Protein AF-A0A3P1V4Z5-F1 (afdb_monomer_lite)

Radius of gyration: 12.45 Å; chains: 1; bounding box: 33×29×32 Å

Structure (mmCIF, N/CA/C/O backbone):
data_AF-A0A3P1V4Z5-F1
#
_entry.id   AF-A0A3P1V4Z5-F1
#
loop_
_atom_site.group_PDB
_atom_site.id
_atom_site.type_symbol
_atom_site.label_atom_id
_atom_site.label_alt_id
_atom_site.label_comp_id
_atom_site.label_asym_id
_atom_site.label_entity_id
_atom_site.label_seq_id
_atom_site.pdbx_PDB_ins_code
_atom_site.Cartn_x
_atom_site.Cartn_y
_atom_site.Cartn_z
_atom_site.occupancy
_atom_site.B_iso_or_equiv
_atom_site.auth_seq_id
_atom_site.auth_comp_id
_atom_site.auth_asym_id
_atom_site.auth_atom_id
_atom_site.pdbx_PDB_model_num
ATOM 1 N N . ALA A 1 1 ? 16.890 -17.726 -0.198 1.00 56.62 1 ALA A N 1
ATOM 2 C CA . ALA A 1 1 ? 15.436 -17.620 0.040 1.00 56.62 1 ALA A CA 1
ATOM 3 C C . ALA A 1 1 ? 14.843 -16.691 -1.013 1.00 56.62 1 ALA A C 1
ATOM 5 O O . ALA A 1 1 ? 15.416 -15.625 -1.221 1.00 56.62 1 ALA A O 1
ATOM 6 N N . ARG A 1 2 ? 13.763 -17.077 -1.711 1.00 55.31 2 ARG A N 1
ATOM 7 C CA . ARG A 1 2 ? 13.001 -16.104 -2.511 1.00 55.31 2 ARG A CA 1
ATOM 8 C C . ARG A 1 2 ? 12.401 -15.114 -1.517 1.00 55.31 2 ARG A C 1
ATOM 10 O O . ARG A 1 2 ? 11.599 -15.516 -0.685 1.00 55.31 2 ARG A O 1
ATOM 17 N N . LYS A 1 3 ? 12.867 -13.869 -1.542 1.00 71.19 3 LYS A N 1
ATOM 18 C CA . LYS A 1 3 ? 12.237 -12.798 -0.775 1.00 71.19 3 LYS A CA 1
ATOM 19 C C . LYS A 1 3 ? 10.872 -12.536 -1.422 1.00 71.19 3 LYS A C 1
ATOM 21 O O . LYS A 1 3 ? 10.788 -12.458 -2.648 1.00 71.19 3 LYS A O 1
ATOM 26 N N . THR A 1 4 ? 9.814 -12.503 -0.627 1.00 82.19 4 THR A N 1
ATOM 27 C CA . THR A 1 4 ? 8.475 -12.120 -1.079 1.00 82.19 4 THR A CA 1
ATOM 28 C C . THR A 1 4 ? 8.352 -10.600 -1.029 1.00 82.19 4 THR A C 1
ATOM 30 O O . THR A 1 4 ? 9.049 -9.963 -0.233 1.00 82.19 4 THR A O 1
ATOM 33 N N . PRO A 1 5 ? 7.534 -9.991 -1.900 1.00 87.31 5 PRO A N 1
ATOM 34 C CA . PRO A 1 5 ? 7.175 -8.599 -1.710 1.00 87.31 5 PRO A CA 1
ATOM 35 C C . PRO A 1 5 ? 6.382 -8.443 -0.411 1.00 87.31 5 PRO A C 1
ATOM 37 O O . PRO A 1 5 ? 5.832 -9.412 0.113 1.00 87.31 5 PRO A O 1
ATOM 40 N N . THR A 1 6 ? 6.343 -7.227 0.115 1.00 89.44 6 THR A N 1
ATOM 41 C CA . THR A 1 6 ? 5.582 -6.898 1.323 1.00 89.44 6 THR A CA 1
ATOM 42 C C . THR A 1 6 ? 4.786 -5.623 1.102 1.00 89.44 6 THR A C 1
ATOM 44 O O . THR A 1 6 ? 5.100 -4.825 0.219 1.00 89.44 6 THR A O 1
ATOM 47 N N . VAL A 1 7 ? 3.752 -5.418 1.908 1.00 90.12 7 VAL A N 1
ATOM 48 C CA . VAL A 1 7 ? 3.013 -4.157 1.967 1.00 90.12 7 VAL A CA 1
ATOM 49 C C . VAL A 1 7 ? 3.109 -3.641 3.390 1.00 90.12 7 VAL A C 1
ATOM 51 O O . VAL A 1 7 ? 2.614 -4.276 4.317 1.00 90.12 7 VAL A O 1
ATOM 54 N N . ASP A 1 8 ? 3.762 -2.496 3.552 1.00 89.56 8 ASP A N 1
ATOM 55 C CA . ASP A 1 8 ? 3.765 -1.783 4.820 1.00 89.56 8 ASP A CA 1
ATOM 56 C C . ASP A 1 8 ? 2.521 -0.905 4.906 1.00 89.56 8 ASP A C 1
ATOM 58 O O . ASP A 1 8 ? 2.146 -0.225 3.947 1.00 89.56 8 ASP A O 1
ATOM 62 N N . VAL A 1 9 ? 1.889 -0.935 6.074 1.00 89.06 9 VAL A N 1
ATOM 63 C CA . VAL A 1 9 ? 0.641 -0.236 6.364 1.00 89.06 9 VAL A CA 1
ATOM 64 C C . VAL A 1 9 ? 0.872 0.596 7.616 1.00 89.06 9 VAL A C 1
ATOM 66 O O . VAL A 1 9 ? 1.093 0.049 8.697 1.00 89.06 9 VAL A O 1
ATOM 69 N N . GLU A 1 10 ? 0.844 1.914 7.470 1.00 90.38 10 GLU A N 1
ATOM 70 C CA . GLU A 1 10 ? 1.035 2.860 8.569 1.00 90.38 10 GLU A CA 1
ATOM 71 C C . GLU A 1 10 ? -0.243 3.666 8.769 1.00 90.38 10 GLU A C 1
ATOM 73 O O . GLU A 1 10 ? -0.723 4.298 7.833 1.00 90.38 10 GLU A O 1
ATOM 78 N N . GLN A 1 11 ? -0.805 3.637 9.977 1.00 90.00 11 GLN A N 1
ATOM 79 C CA . GLN A 1 11 ? -2.014 4.387 10.303 1.00 90.00 11 GLN A CA 1
ATOM 80 C C . GLN A 1 11 ? -1.657 5.716 10.972 1.00 90.00 11 GLN A C 1
ATOM 82 O O . GLN A 1 11 ? -0.917 5.744 11.955 1.00 90.00 11 GLN A O 1
ATOM 87 N N . ASP A 1 12 ? -2.218 6.810 10.467 1.00 92.25 12 ASP A N 1
ATOM 88 C CA . ASP A 1 12 ? -2.133 8.133 11.070 1.00 92.25 12 ASP A CA 1
ATOM 89 C C . ASP A 1 12 ? -2.918 8.129 12.395 1.00 92.25 12 ASP A C 1
ATOM 91 O O . ASP A 1 12 ? -4.131 7.910 12.391 1.00 92.25 12 ASP A O 1
ATOM 95 N N . PRO A 1 13 ? -2.278 8.383 13.548 1.00 91.88 13 PRO A N 1
ATOM 96 C CA . PRO A 1 13 ? -2.948 8.327 14.846 1.00 91.88 13 PRO A CA 1
ATOM 97 C C . PRO A 1 13 ? -3.964 9.460 15.064 1.00 91.88 13 PRO A C 1
ATOM 99 O O . PRO A 1 13 ? -4.754 9.388 16.003 1.00 91.88 13 PRO A O 1
ATOM 102 N N . LYS A 1 14 ? -3.934 10.524 14.249 1.00 92.00 14 LYS A N 1
ATOM 103 C CA . LYS A 1 14 ? -4.847 11.670 14.359 1.00 92.00 14 LYS A CA 1
ATOM 104 C C . LYS A 1 14 ? -6.087 11.489 13.496 1.00 92.00 14 LYS A C 1
ATOM 106 O O . LYS A 1 14 ? -7.182 11.799 13.956 1.00 92.00 14 LYS A O 1
ATOM 111 N N . THR A 1 15 ? -5.916 11.042 12.251 1.00 92.31 15 THR A N 1
ATOM 112 C CA . THR A 1 15 ? -7.029 10.907 11.292 1.00 92.31 15 THR A CA 1
ATOM 113 C C . THR A 1 15 ? -7.525 9.471 11.145 1.00 92.31 15 THR A C 1
ATOM 115 O O . THR A 1 15 ? -8.649 9.254 10.701 1.00 92.31 15 THR A O 1
ATOM 118 N N . GLY A 1 16 ? -6.707 8.489 11.525 1.00 89.88 16 GLY A N 1
ATOM 119 C CA . GLY A 1 16 ? -6.937 7.073 11.254 1.00 89.88 16 GLY A CA 1
ATOM 120 C C . GLY A 1 16 ? -6.625 6.676 9.810 1.00 89.88 16 GLY A C 1
ATOM 121 O O . GLY A 1 16 ? -6.800 5.508 9.468 1.00 89.88 16 GLY A O 1
ATOM 122 N N . ASP A 1 17 ? -6.202 7.615 8.956 1.00 92.81 17 ASP A N 1
ATOM 123 C CA . ASP A 1 17 ? -5.891 7.315 7.560 1.00 92.81 17 ASP A CA 1
ATOM 124 C C . ASP A 1 17 ? -4.720 6.352 7.477 1.00 92.81 17 ASP A C 1
ATOM 126 O O . ASP A 1 17 ? -3.747 6.462 8.216 1.00 92.81 17 ASP A O 1
ATOM 130 N N . VAL A 1 18 ? -4.767 5.454 6.512 1.00 91.56 18 VAL A N 1
ATOM 131 C CA . VAL A 1 18 ? -3.712 4.483 6.288 1.00 91.56 18 VAL A CA 1
ATOM 132 C C . VAL A 1 18 ? -2.866 4.887 5.092 1.00 91.56 18 VAL A C 1
ATOM 134 O O . VAL A 1 18 ? -3.369 5.184 4.014 1.00 91.56 18 VAL A O 1
ATOM 137 N N . THR A 1 19 ? -1.553 4.861 5.272 1.00 93.38 19 THR A N 1
ATOM 138 C CA . THR A 1 19 ? -0.575 4.945 4.194 1.00 93.38 19 THR A CA 1
ATOM 139 C C . THR A 1 19 ? -0.091 3.542 3.863 1.00 93.38 19 THR A C 1
ATOM 141 O O . THR A 1 19 ? 0.411 2.819 4.723 1.00 93.38 19 THR A O 1
ATOM 144 N N . VAL A 1 20 ? -0.239 3.166 2.600 1.00 92.31 20 VAL A N 1
ATOM 145 C CA . VAL A 1 20 ? 0.137 1.873 2.039 1.00 92.31 20 VAL A CA 1
ATOM 146 C C . VAL A 1 20 ? 1.412 2.046 1.228 1.00 92.31 20 VAL A C 1
ATOM 148 O O . VAL A 1 20 ? 1.465 2.856 0.301 1.00 92.31 20 VAL A O 1
ATOM 151 N N . THR A 1 21 ? 2.440 1.272 1.564 1.00 92.94 21 THR A N 1
ATOM 152 C CA . THR A 1 21 ? 3.736 1.291 0.880 1.00 92.94 21 THR A CA 1
ATOM 153 C C . THR A 1 21 ? 4.117 -0.128 0.459 1.00 92.94 21 THR A C 1
ATOM 155 O O . THR A 1 21 ? 4.595 -0.907 1.287 1.00 92.94 21 THR A O 1
ATOM 158 N N . PRO A 1 22 ? 3.922 -0.511 -0.813 1.00 92.12 22 PRO A N 1
ATOM 159 C CA . PRO A 1 22 ? 4.401 -1.794 -1.301 1.00 92.12 22 PRO A CA 1
ATOM 160 C C . PRO A 1 22 ? 5.927 -1.765 -1.459 1.00 92.12 22 PRO A C 1
ATOM 162 O O . PRO A 1 22 ? 6.503 -0.809 -1.986 1.00 92.12 22 PRO A O 1
ATOM 165 N N . LYS A 1 23 ? 6.590 -2.843 -1.043 1.00 90.81 23 LYS A N 1
ATOM 166 C CA . LYS A 1 23 ? 8.036 -3.037 -1.157 1.00 90.81 23 LYS A CA 1
ATOM 167 C C . LYS A 1 23 ? 8.342 -4.281 -1.961 1.00 90.81 23 LYS A C 1
ATOM 169 O O . LYS A 1 23 ? 7.796 -5.361 -1.724 1.00 90.81 23 LYS A O 1
ATOM 174 N N . LYS A 1 24 ? 9.245 -4.122 -2.921 1.00 89.81 24 LYS A N 1
ATOM 175 C CA . LYS A 1 24 ? 9.773 -5.246 -3.681 1.00 89.81 24 LYS A CA 1
ATOM 176 C C . LYS A 1 24 ? 10.640 -6.127 -2.778 1.00 89.81 24 LYS A C 1
ATOM 178 O O . LYS A 1 24 ? 11.179 -5.655 -1.775 1.00 89.81 24 LYS A O 1
ATOM 183 N N . PRO A 1 25 ? 10.861 -7.392 -3.165 1.00 87.75 25 PRO A N 1
ATOM 184 C CA . PRO A 1 25 ? 11.797 -8.289 -2.486 1.00 87.75 25 PRO A CA 1
ATOM 185 C C . PRO A 1 25 ? 13.209 -7.713 -2.278 1.00 87.75 25 PRO A C 1
ATOM 187 O O . PRO A 1 25 ? 13.921 -8.107 -1.353 1.00 87.75 25 PRO A O 1
ATOM 190 N N . ASP A 1 26 ? 13.639 -6.811 -3.161 1.00 86.38 26 ASP A N 1
ATOM 191 C CA . ASP A 1 26 ? 14.937 -6.133 -3.114 1.00 86.38 26 ASP A CA 1
ATOM 192 C C . ASP A 1 26 ? 14.948 -4.881 -2.211 1.00 86.38 26 ASP A C 1
ATOM 194 O O . ASP A 1 26 ? 16.012 -4.308 -1.988 1.00 86.38 26 ASP A O 1
ATOM 198 N N . GLY A 1 27 ? 13.799 -4.494 -1.646 1.00 84.69 27 GLY A N 1
ATOM 199 C CA . GLY A 1 27 ? 13.620 -3.306 -0.810 1.00 84.69 27 GLY A CA 1
ATOM 200 C C . GLY A 1 27 ? 13.324 -2.018 -1.584 1.00 84.69 27 GLY A C 1
ATOM 201 O O . GLY A 1 27 ? 13.088 -0.989 -0.952 1.00 84.69 27 GLY A O 1
ATOM 202 N N . SER A 1 28 ? 13.313 -2.054 -2.920 1.00 88.75 28 SER A N 1
ATOM 203 C CA . SER A 1 28 ? 12.946 -0.904 -3.751 1.00 88.75 28 SER A CA 1
ATOM 204 C C . SER A 1 28 ? 11.430 -0.676 -3.786 1.00 88.75 28 SER A C 1
ATOM 206 O O . SER A 1 28 ? 10.628 -1.555 -3.446 1.00 88.75 28 SER A O 1
ATOM 208 N N . THR A 1 29 ? 11.029 0.530 -4.188 1.00 89.62 29 THR A N 1
ATOM 209 C CA . THR A 1 29 ? 9.620 0.893 -4.359 1.00 89.62 29 THR A CA 1
ATOM 210 C C . THR A 1 29 ? 9.068 0.391 -5.692 1.00 89.62 29 THR A C 1
ATOM 212 O O . THR A 1 29 ? 9.783 0.083 -6.655 1.00 89.62 29 THR A O 1
ATOM 215 N N . TYR A 1 30 ? 7.747 0.288 -5.749 1.00 91.44 30 TYR A N 1
ATOM 216 C CA . TYR A 1 30 ? 7.032 0.006 -6.983 1.00 91.44 30 TYR A CA 1
ATOM 217 C C . TYR A 1 30 ? 6.846 1.277 -7.823 1.00 91.44 30 TYR A C 1
ATOM 219 O O . TYR A 1 30 ? 6.764 2.369 -7.261 1.00 91.44 30 TYR A O 1
ATOM 227 N N . PRO A 1 31 ? 6.792 1.158 -9.164 1.00 92.94 31 PRO A N 1
ATOM 228 C CA . PRO A 1 31 ? 6.602 2.311 -10.032 1.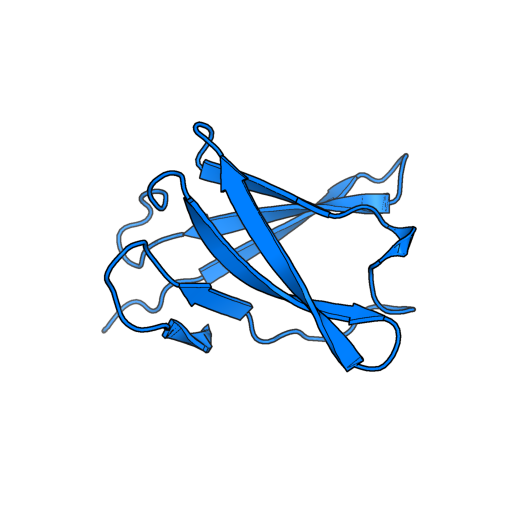00 92.94 31 PRO A CA 1
ATOM 229 C C . PRO A 1 31 ? 5.210 2.942 -9.838 1.00 92.94 31 PRO A C 1
ATOM 231 O O . PRO A 1 31 ? 4.268 2.242 -9.439 1.00 92.94 31 PRO A O 1
ATOM 234 N N . PRO A 1 32 ? 5.046 4.231 -10.184 1.00 94.81 32 PRO A N 1
ATOM 235 C CA . PRO A 1 32 ? 3.756 4.912 -10.122 1.00 94.81 32 PRO A CA 1
ATOM 236 C C . PRO A 1 32 ? 2.714 4.214 -11.001 1.00 94.81 32 PRO A C 1
ATOM 238 O O . PRO A 1 32 ? 3.036 3.642 -12.045 1.00 94.81 32 PRO A O 1
ATOM 241 N N . GLY A 1 33 ? 1.455 4.231 -10.571 1.00 93.50 33 GLY A N 1
ATOM 242 C CA . GLY A 1 33 ? 0.365 3.503 -11.228 1.00 93.50 33 GLY A CA 1
ATOM 243 C C . GLY A 1 33 ? 0.272 2.023 -10.841 1.00 93.50 33 GLY A C 1
ATOM 244 O O . GLY A 1 33 ? -0.642 1.332 -11.302 1.00 93.50 33 GLY A O 1
ATOM 245 N N . THR A 1 34 ? 1.172 1.534 -9.980 1.00 94.69 34 THR A N 1
ATOM 246 C CA . THR A 1 34 ? 0.998 0.240 -9.308 1.00 94.69 34 THR A CA 1
ATOM 247 C C . THR A 1 34 ? -0.283 0.267 -8.488 1.00 94.69 34 THR A C 1
ATOM 249 O O . THR A 1 34 ? -0.562 1.245 -7.799 1.00 94.69 34 THR A O 1
ATOM 252 N N . LYS A 1 35 ? -1.069 -0.803 -8.570 1.00 94.50 35 LYS A N 1
ATOM 253 C CA . LYS A 1 35 ? -2.286 -0.969 -7.777 1.00 94.50 35 LYS A CA 1
ATOM 254 C C . LYS A 1 35 ? -2.021 -1.925 -6.627 1.00 94.50 35 LYS A C 1
ATOM 256 O O . LYS A 1 35 ? -1.443 -2.984 -6.849 1.00 94.50 35 LYS A O 1
ATOM 261 N N . VAL A 1 36 ? -2.444 -1.566 -5.426 1.00 93.62 36 VAL A N 1
ATOM 262 C CA . VAL A 1 36 ? -2.399 -2.427 -4.245 1.00 93.62 36 VAL A CA 1
ATOM 263 C C . VAL A 1 36 ? -3.825 -2.636 -3.764 1.00 93.62 36 VAL A C 1
ATOM 265 O O . VAL A 1 36 ? -4.487 -1.673 -3.395 1.00 93.62 36 VAL A O 1
ATOM 268 N N . GLU A 1 37 ? -4.306 -3.872 -3.788 1.00 92.50 37 GLU A N 1
ATOM 269 C CA . GLU A 1 37 ? -5.581 -4.231 -3.173 1.00 92.50 37 GLU A CA 1
ATOM 270 C C . GLU A 1 37 ? -5.340 -4.584 -1.699 1.00 92.50 37 GLU A C 1
ATOM 272 O O . GLU A 1 37 ? -4.466 -5.402 -1.396 1.00 92.50 37 GLU A O 1
ATOM 277 N N . ILE A 1 38 ? -6.091 -3.959 -0.793 1.00 90.88 38 ILE A N 1
ATOM 278 C CA . ILE A 1 38 ? -6.109 -4.264 0.646 1.00 90.88 38 ILE A CA 1
ATOM 279 C C . ILE A 1 38 ? -7.547 -4.571 1.091 1.00 90.88 38 ILE A C 1
ATOM 281 O O . ILE A 1 38 ? -8.484 -4.145 0.412 1.00 90.88 38 ILE A O 1
ATOM 285 N N . PRO A 1 39 ? -7.771 -5.270 2.218 1.00 88.75 39 PRO A N 1
ATOM 286 C CA . PRO A 1 39 ? -9.123 -5.447 2.736 1.00 88.75 39 PRO A CA 1
ATOM 287 C C . PRO A 1 39 ? -9.761 -4.100 3.068 1.00 88.75 39 PRO A C 1
ATOM 289 O O . PRO A 1 39 ? -9.142 -3.266 3.729 1.00 88.75 39 PRO A O 1
ATOM 292 N N . GLY A 1 40 ? -11.005 -3.915 2.642 1.00 88.50 40 GLY A N 1
ATOM 293 C CA . GLY A 1 40 ? -11.833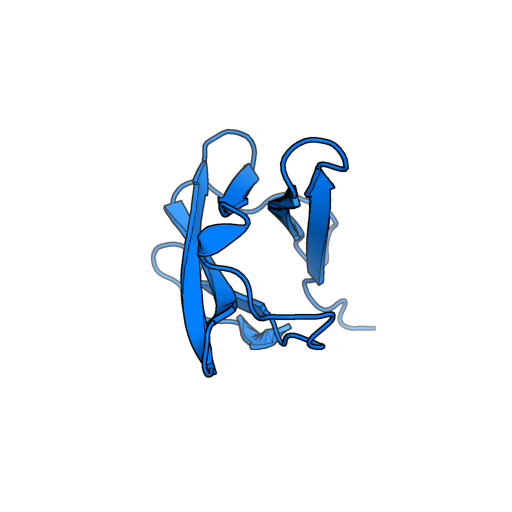 -2.775 3.013 1.00 88.50 40 GLY A CA 1
ATOM 294 C C . GLY A 1 40 ? -13.043 -3.173 3.836 1.00 88.50 40 GLY A C 1
ATOM 295 O O . GLY A 1 40 ? -13.210 -4.326 4.255 1.00 88.50 40 GLY A O 1
ATOM 296 N N . LYS A 1 41 ? -13.895 -2.179 4.069 1.00 87.12 41 LYS A N 1
ATOM 297 C CA . LYS A 1 41 ? -15.135 -2.334 4.818 1.00 87.12 41 LYS A CA 1
ATOM 298 C C . LYS A 1 41 ? -16.038 -3.414 4.209 1.00 87.12 41 LYS A C 1
ATOM 300 O O . LYS A 1 41 ? -16.174 -3.532 2.990 1.00 87.12 41 LYS A O 1
ATOM 305 N N . ASP A 1 42 ? -16.633 -4.221 5.084 1.00 83.69 42 ASP A N 1
ATOM 306 C CA . ASP A 1 42 ? -17.577 -5.292 4.737 1.00 83.69 42 ASP A CA 1
ATOM 307 C C . ASP A 1 42 ? -17.014 -6.365 3.782 1.00 83.69 42 ASP A C 1
ATOM 309 O O . ASP A 1 42 ? -17.762 -7.068 3.106 1.00 83.69 42 ASP A O 1
ATOM 313 N N . GLY A 1 43 ? -15.683 -6.509 3.726 1.00 81.69 43 GLY A N 1
ATOM 314 C CA . GLY A 1 43 ? -15.004 -7.482 2.864 1.00 81.69 43 GLY A CA 1
ATOM 315 C C . GLY A 1 43 ? -14.799 -7.015 1.421 1.00 81.69 43 GLY A C 1
ATOM 316 O O . GLY A 1 43 ? -14.294 -7.786 0.606 1.00 81.69 43 GLY A O 1
ATOM 317 N N . ASN A 1 44 ? -15.140 -5.764 1.099 1.00 87.88 44 ASN A N 1
ATOM 318 C CA . ASN A 1 44 ? -14.878 -5.189 -0.217 1.00 87.88 44 ASN A CA 1
ATOM 319 C C . ASN A 1 44 ? -13.421 -4.716 -0.296 1.00 87.88 44 ASN A C 1
ATOM 321 O O . ASN A 1 44 ? -13.031 -3.863 0.499 1.00 87.88 44 ASN A O 1
ATOM 325 N N . PRO A 1 45 ? -12.593 -5.234 -1.218 1.00 90.19 45 PRO A N 1
ATOM 326 C CA . PRO A 1 45 ? -11.205 -4.809 -1.325 1.00 90.19 45 PRO A CA 1
ATOM 327 C C . PRO A 1 45 ? -11.099 -3.364 -1.826 1.00 90.19 45 PRO A C 1
ATOM 329 O O . PRO A 1 45 ? -11.790 -2.954 -2.760 1.00 90.19 45 PRO A O 1
ATOM 332 N N . ILE A 1 46 ? -10.185 -2.601 -1.231 1.00 91.00 46 ILE A N 1
ATOM 333 C CA . ILE A 1 46 ? -9.854 -1.234 -1.639 1.00 91.00 46 ILE A CA 1
ATOM 334 C C . ILE A 1 46 ? -8.680 -1.310 -2.598 1.00 91.00 46 ILE A C 1
ATOM 336 O O . ILE A 1 46 ? -7.635 -1.861 -2.257 1.00 91.00 46 ILE A O 1
ATOM 340 N N . THR A 1 47 ? -8.828 -0.722 -3.783 1.00 92.94 47 THR A N 1
ATOM 341 C CA . THR A 1 47 ? -7.729 -0.603 -4.745 1.00 92.94 47 THR A CA 1
ATOM 342 C C . THR A 1 47 ? -7.022 0.732 -4.572 1.00 92.94 47 THR A C 1
ATOM 344 O O . THR A 1 47 ? -7.527 1.781 -4.966 1.00 92.94 47 THR A O 1
ATOM 347 N N . VAL A 1 48 ? -5.812 0.685 -4.035 1.00 93.25 48 VAL A N 1
ATOM 348 C CA . VAL A 1 48 ? -4.955 1.848 -3.827 1.00 93.25 48 VAL A CA 1
ATOM 349 C C . VAL A 1 48 ? -4.035 2.011 -5.026 1.00 93.25 48 VAL A C 1
ATOM 351 O O . VAL A 1 48 ? -3.307 1.088 -5.381 1.00 93.25 48 VAL A O 1
ATOM 354 N N . THR A 1 49 ? -4.039 3.183 -5.654 1.00 94.81 49 THR A N 1
ATOM 355 C CA . THR A 1 49 ? -3.073 3.494 -6.717 1.00 94.81 49 THR A CA 1
ATOM 356 C C . THR A 1 49 ? -1.868 4.203 -6.115 1.00 94.81 49 THR A C 1
ATOM 358 O O . THR A 1 49 ? -2.016 5.202 -5.417 1.00 94.81 49 THR A O 1
ATOM 361 N N . ILE A 1 50 ? -0.681 3.673 -6.387 1.00 94.56 50 ILE A N 1
ATOM 362 C CA . ILE A 1 50 ? 0.588 4.186 -5.883 1.00 94.56 50 ILE A CA 1
ATOM 363 C C . ILE A 1 50 ? 1.054 5.374 -6.726 1.00 94.56 50 ILE A C 1
ATOM 365 O O . ILE A 1 50 ? 1.085 5.290 -7.958 1.00 94.56 50 ILE A O 1
ATOM 369 N N . GLY A 1 51 ? 1.404 6.470 -6.055 1.00 93.06 51 GLY A N 1
ATOM 370 C CA . GLY A 1 51 ? 1.888 7.704 -6.666 1.00 93.06 51 GLY A CA 1
ATOM 371 C C . GLY A 1 51 ? 3.391 7.708 -6.958 1.00 93.06 51 GLY A C 1
ATOM 372 O O . GLY A 1 51 ? 4.079 6.691 -6.859 1.00 93.06 51 GLY A O 1
ATOM 373 N N . GLU A 1 52 ? 3.907 8.884 -7.321 1.00 93.06 52 GLU A N 1
ATOM 374 C CA . GLU A 1 52 ? 5.338 9.115 -7.591 1.00 93.06 52 GLU A CA 1
ATOM 375 C C . GLU A 1 52 ? 6.241 8.894 -6.372 1.00 93.06 52 GLU A C 1
ATOM 377 O O . GLU A 1 52 ? 7.407 8.536 -6.516 1.00 93.06 52 GLU A O 1
ATOM 382 N N . ASP A 1 53 ? 5.693 9.044 -5.169 1.00 91.44 53 ASP A N 1
ATOM 383 C CA . ASP A 1 53 ? 6.380 8.817 -3.898 1.00 91.44 53 ASP A CA 1
ATOM 384 C C . ASP A 1 53 ? 6.483 7.329 -3.513 1.00 91.44 53 ASP A C 1
ATOM 386 O O . ASP A 1 53 ? 7.068 6.992 -2.479 1.00 91.44 53 ASP A O 1
ATOM 390 N N . GLY A 1 54 ? 5.927 6.431 -4.335 1.00 91.50 54 GLY A N 1
ATOM 391 C CA . GLY A 1 54 ? 5.887 4.999 -4.061 1.00 91.50 54 GLY A CA 1
ATOM 392 C C . GLY A 1 54 ? 4.888 4.616 -2.968 1.00 91.50 54 GLY A C 1
ATOM 393 O O . GLY A 1 54 ? 4.962 3.496 -2.456 1.00 91.50 54 GLY A O 1
ATOM 394 N N . LYS A 1 55 ? 3.959 5.513 -2.610 1.00 93.62 55 LYS A N 1
ATOM 395 C CA . LYS A 1 55 ? 2.944 5.288 -1.576 1.00 93.62 55 LYS A CA 1
ATOM 396 C C . LYS A 1 55 ? 1.540 5.550 -2.107 1.00 93.62 55 LYS A C 1
ATOM 398 O O . LYS A 1 55 ? 1.337 6.153 -3.159 1.00 93.62 55 LYS A O 1
ATOM 403 N N . GLY A 1 56 ? 0.553 5.067 -1.368 1.00 93.31 56 GLY A N 1
ATOM 404 C CA . GLY A 1 56 ? -0.853 5.380 -1.580 1.00 93.31 56 GLY A CA 1
ATOM 405 C C . GLY A 1 56 ? -1.548 5.598 -0.246 1.00 93.31 56 GLY A C 1
ATOM 406 O O . GLY A 1 56 ? -1.165 5.000 0.757 1.00 93.31 56 GLY A O 1
ATOM 407 N N . LYS A 1 57 ? -2.550 6.474 -0.214 1.00 93.25 57 LYS A N 1
ATOM 408 C CA . LYS A 1 57 ? -3.277 6.812 1.011 1.00 93.25 57 LYS A CA 1
ATOM 409 C C . LYS A 1 57 ? -4.712 6.305 0.927 1.00 93.25 57 LYS A C 1
ATOM 411 O O . LYS A 1 57 ? -5.350 6.436 -0.113 1.00 93.25 57 LYS A O 1
ATOM 416 N N . VAL A 1 58 ? -5.193 5.738 2.024 1.00 92.12 58 VAL A N 1
ATOM 417 C CA . VAL A 1 58 ? -6.536 5.187 2.186 1.00 92.12 58 VAL A CA 1
ATOM 418 C C . VAL A 1 58 ? -7.194 5.884 3.368 1.00 92.12 58 VAL A C 1
ATOM 420 O O . VAL A 1 58 ? -6.624 5.882 4.461 1.00 92.12 58 VAL A O 1
ATOM 423 N N . PRO A 1 59 ? -8.363 6.507 3.184 1.00 92.50 59 PRO A N 1
ATOM 424 C CA . PRO A 1 59 ? -9.053 7.166 4.279 1.00 92.50 59 PRO A CA 1
ATOM 425 C C . PRO A 1 59 ? -9.604 6.137 5.269 1.00 92.50 59 PRO A C 1
ATOM 427 O O . PRO A 1 59 ? -10.077 5.068 4.878 1.00 92.50 59 PRO A O 1
ATOM 430 N N . ASN A 1 60 ? -9.606 6.483 6.559 1.00 89.00 60 ASN A N 1
ATOM 431 C CA . ASN A 1 60 ? -10.095 5.583 7.613 1.00 89.00 60 ASN A CA 1
ATOM 432 C C . ASN A 1 60 ? -11.543 5.109 7.392 1.00 89.00 60 ASN A C 1
ATOM 434 O O . ASN A 1 60 ? -11.916 4.022 7.812 1.00 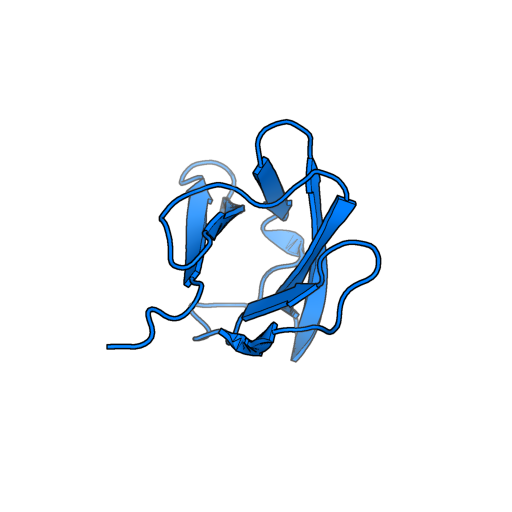89.00 60 ASN A O 1
ATOM 438 N N . SER A 1 61 ? -12.365 5.923 6.726 1.00 89.56 61 SER A N 1
ATOM 439 C CA . SER A 1 61 ? -13.769 5.618 6.433 1.00 89.56 61 SER A CA 1
ATOM 440 C C . SER A 1 61 ? -13.973 4.405 5.524 1.00 89.56 61 SER A C 1
ATOM 442 O O . SER A 1 61 ? -15.050 3.816 5.544 1.00 89.56 61 SER A O 1
ATOM 444 N N . GLU A 1 62 ? -12.975 4.059 4.707 1.00 88.31 62 GLU A N 1
ATOM 445 C CA . GLU A 1 62 ? -13.040 2.923 3.777 1.00 88.31 62 GLU A CA 1
ATOM 446 C C . GLU A 1 62 ? -12.472 1.635 4.388 1.00 88.31 62 GLU A C 1
ATOM 448 O O . GLU A 1 62 ? -12.728 0.539 3.882 1.00 88.31 62 GLU A O 1
ATOM 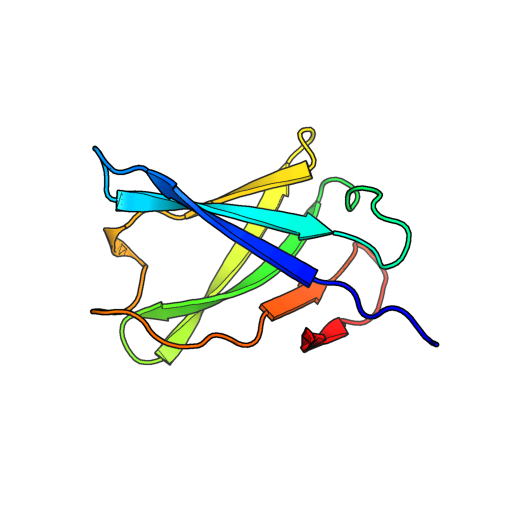453 N N . LEU A 1 63 ? -11.723 1.754 5.487 1.00 89.12 63 LEU A N 1
ATOM 454 C CA . LEU A 1 63 ? -11.088 0.631 6.163 1.00 89.12 63 LEU A CA 1
ATOM 455 C C . LEU A 1 63 ? -12.114 -0.247 6.897 1.00 89.12 63 LEU A C 1
ATOM 457 O O . LEU A 1 63 ? -13.185 0.224 7.292 1.00 89.12 63 LEU A O 1
ATOM 461 N N . PRO A 1 64 ? -11.798 -1.538 7.095 1.00 87.88 64 PRO A N 1
ATOM 462 C CA . PRO A 1 64 ? -12.633 -2.417 7.895 1.00 87.88 64 PRO A CA 1
ATOM 463 C C . PRO A 1 64 ? -12.674 -1.977 9.361 1.00 87.88 64 PRO A C 1
ATOM 465 O O . PRO A 1 64 ? -11.717 -1.418 9.899 1.00 87.88 64 PRO A O 1
ATOM 468 N N . ASP A 1 65 ? -13.785 -2.291 10.026 1.00 83.62 65 ASP A N 1
ATOM 469 C CA . ASP A 1 65 ? -13.928 -2.041 11.455 1.00 83.62 65 ASP A CA 1
ATOM 470 C C . ASP A 1 65 ? -13.036 -3.022 12.239 1.00 83.62 65 ASP A C 1
ATOM 472 O O . ASP A 1 65 ? -13.280 -4.229 12.288 1.00 83.62 65 ASP A O 1
ATOM 476 N N . GLY A 1 66 ? -11.978 -2.496 12.860 1.00 77.75 66 GLY A N 1
ATOM 477 C CA . GLY A 1 66 ? -11.018 -3.275 13.643 1.00 77.75 66 GLY A CA 1
ATOM 478 C C . GLY A 1 66 ? -9.816 -3.788 12.842 1.00 77.75 66 GLY A C 1
ATOM 479 O O . GLY A 1 66 ? -9.662 -3.558 11.645 1.00 77.75 66 GLY A O 1
ATOM 480 N N . LYS A 1 67 ? -8.898 -4.476 13.531 1.00 74.25 67 LYS A N 1
ATOM 481 C CA . LYS A 1 67 ? -7.655 -4.964 12.923 1.00 74.25 67 LYS A CA 1
ATOM 482 C C . LYS A 1 67 ? -7.907 -6.270 12.172 1.00 74.25 67 LYS A C 1
ATOM 484 O O . LYS A 1 67 ? -7.804 -7.351 12.750 1.00 74.25 67 LYS A O 1
ATOM 489 N N . VAL A 1 68 ? -8.209 -6.163 10.884 1.00 72.06 68 VAL A N 1
ATOM 490 C CA . VAL A 1 68 ? -8.333 -7.322 9.994 1.00 72.06 68 VAL A CA 1
ATOM 491 C C . VAL A 1 68 ? -6.954 -7.658 9.414 1.00 72.06 68 VAL A C 1
ATOM 493 O O . VAL A 1 68 ? -6.333 -6.784 8.806 1.00 72.06 68 VAL A O 1
ATOM 496 N N . PRO A 1 69 ? -6.430 -8.887 9.597 1.00 68.69 69 PRO A N 1
ATOM 497 C CA . PRO A 1 69 ? -5.251 -9.320 8.862 1.00 68.69 69 PRO A CA 1
ATOM 498 C C . PRO A 1 69 ? -5.597 -9.353 7.372 1.00 68.69 69 PRO A C 1
ATOM 500 O O . PRO A 1 69 ? -6.504 -10.067 6.952 1.00 68.69 69 PRO A O 1
ATOM 503 N N . GLY A 1 70 ? -4.900 -8.540 6.588 1.00 64.06 70 GLY A N 1
ATOM 504 C CA . GLY A 1 70 ? -5.103 -8.447 5.153 1.00 64.06 70 GLY A CA 1
ATOM 505 C C . GLY A 1 70 ? -3.990 -9.109 4.376 1.00 64.06 70 GLY A C 1
ATOM 506 O O . GLY A 1 70 ? -2.823 -8.848 4.651 1.00 64.06 70 GLY A O 1
ATOM 507 N N . THR A 1 71 ? -4.355 -9.912 3.384 1.00 73.62 71 THR A N 1
ATOM 508 C CA . THR A 1 71 ? -3.467 -10.212 2.261 1.00 73.62 71 THR A CA 1
ATOM 509 C C . THR A 1 71 ? -3.465 -9.002 1.339 1.00 73.62 71 THR A C 1
ATOM 511 O O . THR A 1 71 ? -4.533 -8.504 0.966 1.00 73.62 71 THR A O 1
ATOM 514 N N . GLY A 1 72 ? -2.283 -8.504 1.002 1.00 84.25 72 GLY A N 1
ATOM 515 C CA . GLY A 1 72 ? -2.151 -7.456 -0.001 1.00 84.25 72 GLY A CA 1
ATOM 516 C C . GLY A 1 72 ? -2.076 -8.087 -1.385 1.00 84.25 72 GLY A C 1
ATOM 517 O O . GLY A 1 72 ? -1.577 -9.200 -1.544 1.00 84.25 72 GLY A O 1
ATOM 518 N N . LYS A 1 73 ? -2.523 -7.383 -2.419 1.00 91.06 73 LYS A N 1
ATOM 519 C CA . LYS A 1 73 ? -2.287 -7.821 -3.800 1.00 91.06 73 LYS A CA 1
ATOM 520 C C . LYS A 1 73 ? -1.741 -6.680 -4.629 1.00 91.06 73 LYS A C 1
ATOM 522 O O . LYS A 1 73 ? -2.401 -5.665 -4.818 1.00 91.06 73 LYS A O 1
ATOM 527 N N . ILE A 1 74 ? -0.522 -6.845 -5.123 1.00 92.38 74 ILE A N 1
ATOM 528 C CA . ILE A 1 74 ? 0.218 -5.818 -5.851 1.00 92.38 74 ILE A CA 1
ATOM 529 C C . ILE A 1 74 ? 0.132 -6.107 -7.347 1.00 92.38 74 ILE A C 1
ATOM 531 O O . ILE A 1 74 ? 0.508 -7.184 -7.796 1.00 92.38 74 ILE A O 1
ATOM 535 N N . THR A 1 75 ? -0.305 -5.133 -8.138 1.00 94.00 75 THR A N 1
ATOM 536 C CA . THR A 1 75 ? -0.380 -5.215 -9.601 1.00 94.00 75 THR A CA 1
ATOM 537 C C . THR A 1 75 ? 0.417 -4.072 -10.219 1.00 94.00 75 THR A C 1
ATOM 539 O O . THR A 1 75 ? -0.024 -2.921 -10.224 1.00 94.00 75 THR A O 1
ATOM 542 N N . GLU A 1 76 ? 1.603 -4.384 -10.741 1.00 92.19 76 GLU A N 1
ATOM 543 C CA . GLU A 1 76 ? 2.414 -3.433 -11.510 1.00 92.19 76 GLU A CA 1
ATOM 544 C C . GLU A 1 76 ? 1.775 -3.156 -12.888 1.00 92.19 76 GLU A C 1
ATOM 546 O O . GLU A 1 76 ? 1.182 -4.062 -13.484 1.00 92.19 76 GLU A O 1
ATOM 551 N N . PRO A 1 77 ? 1.924 -1.941 -13.452 1.00 89.62 77 PRO A N 1
ATOM 552 C CA . PRO A 1 77 ? 1.471 -1.654 -14.809 1.00 89.62 77 PRO A CA 1
ATOM 553 C C . PRO A 1 77 ? 2.064 -2.644 -15.824 1.00 89.62 77 PRO A C 1
ATOM 555 O O . PRO A 1 77 ? 3.280 -2.802 -15.918 1.00 89.62 77 PRO A O 1
ATOM 558 N N . GLY A 1 78 ? 1.199 -3.326 -16.579 1.00 89.44 78 GLY A N 1
ATOM 559 C CA . GLY A 1 78 ? 1.608 -4.288 -17.610 1.00 89.44 78 GLY A CA 1
ATOM 560 C C . GLY A 1 78 ? 2.121 -5.637 -17.092 1.00 89.44 78 GLY A C 1
ATOM 561 O O . GLY A 1 78 ? 2.666 -6.409 -17.880 1.00 89.44 78 GLY A O 1
ATOM 562 N N . LYS A 1 79 ? 1.959 -5.946 -15.799 1.00 90.50 79 LYS A N 1
ATOM 563 C CA . LYS A 1 79 ? 2.400 -7.210 -15.189 1.00 90.50 79 LYS A CA 1
ATOM 564 C C . LYS A 1 79 ? 1.266 -7.942 -14.468 1.00 90.50 79 LYS A C 1
ATOM 566 O O . LYS A 1 79 ? 0.277 -7.312 -14.093 1.00 90.50 79 LYS A O 1
ATOM 571 N N . PRO A 1 80 ? 1.400 -9.265 -14.251 1.00 88.81 80 PRO A N 1
ATOM 572 C CA . PRO A 1 80 ? 0.456 -10.007 -13.426 1.00 88.81 80 PRO A CA 1
ATOM 573 C C . PRO A 1 80 ? 0.494 -9.532 -11.970 1.00 88.81 80 PRO A C 1
ATOM 575 O O . PRO A 1 80 ? 1.520 -9.056 -11.479 1.00 88.81 80 PRO A O 1
ATOM 578 N N . ALA A 1 81 ? -0.636 -9.697 -11.286 1.00 88.38 81 ALA A N 1
ATOM 579 C CA . ALA A 1 81 ? -0.744 -9.409 -9.867 1.00 88.38 81 ALA A CA 1
ATOM 580 C C . ALA A 1 81 ? 0.037 -10.427 -9.021 1.00 88.38 81 ALA A C 1
ATOM 582 O O . ALA A 1 81 ? 0.140 -11.602 -9.380 1.00 88.38 81 ALA A O 1
ATOM 583 N N . VAL A 1 82 ? 0.551 -9.971 -7.884 1.00 88.94 82 VAL A N 1
ATOM 584 C CA . VAL A 1 82 ? 1.291 -10.768 -6.905 1.00 88.94 82 VAL A CA 1
ATOM 585 C C . VAL A 1 82 ? 0.623 -10.606 -5.546 1.00 88.94 82 VAL A C 1
ATOM 587 O O . VAL A 1 82 ? 0.478 -9.486 -5.061 1.00 88.94 82 VAL A O 1
ATOM 590 N N . GLU A 1 83 ? 0.215 -11.719 -4.945 1.00 87.00 83 GLU A N 1
ATOM 591 C CA . GLU A 1 83 ? -0.312 -11.755 -3.577 1.00 87.00 83 GLU A CA 1
ATOM 592 C C . GLU A 1 83 ? 0.835 -11.728 -2.559 1.00 87.00 83 GLU A C 1
ATOM 594 O O . GLU A 1 83 ? 1.894 -12.327 -2.790 1.00 87.00 83 GLU A O 1
ATOM 599 N N . VAL A 1 84 ? 0.621 -11.008 -1.456 1.00 84.38 84 VAL A N 1
ATOM 600 C CA . VAL A 1 84 ?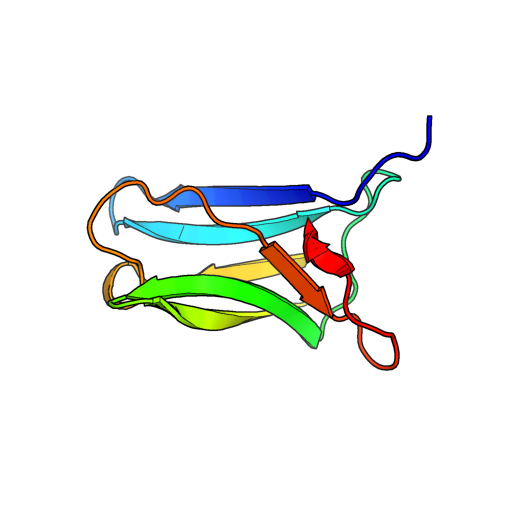 1.570 -10.815 -0.351 1.00 84.38 84 VA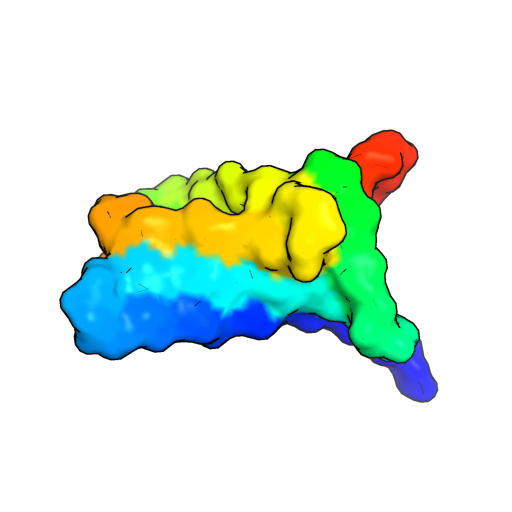L A CA 1
ATOM 601 C C . VAL A 1 84 ? 0.933 -11.045 1.009 1.00 84.38 84 VAL A C 1
ATOM 603 O O . VAL A 1 84 ? -0.270 -10.726 1.178 1.00 84.38 84 VAL A O 1
#

pLDDT: mean 87.96, std 7.82, range [55.31, 94.81]

Foldseek 3Di:
DQQAKDWDWDADPPQRKIKIAIAHSVRDAAAFQKWKWWQWAPRDTDTFTAHRVSIGIGGNNGHYDDDDDIWMWIGHVPDDIDTD

Secondary structure (DSSP, 8-state):
--PPPEEEEEE-TTT-PEEEEEE-TTSPBPPTT-EEEEE-GGGPEEEEEP-TTS-EEE-GGGS-SS------EEE-TTS-EEE-

Sequence (84 aa):
ARKTPTVDVEQDPKTGDVTVTPKKPDGSTYPPGTKVEIPGKDGNPITVTIGEDGKGKVPNSELPDGKVPGTGKITEPGKPAVEV